Protein AF-I1MB67-F1 (afdb_monomer_lite)

Sequence (124 aa):
MPKSSRFLVVAIAVAALCVILPVAAAADLEDPGVLRLPSDSLCGKTTPSSCPAKCFRADPVCGADGVTYWCGCAEAACAGVEVAKLGFCEVGNGGSAPIPGQALLLVHIVWLIVLGFSVLFGLF

Organism: Glycine max (NCBI:txid3847)

pLDDT: mean 75.33, std 16.85, range [41.59, 93.69]

Secondary structure (DSSP, 8-state):
--HHHHHHHHHHHHHHHHHHHHHHHTTS----------SS-SS-S---SSSSP--SS-B-EEETTSPEETBTHHHHHHHTPPEEEES---TTTSSS---HHHHHHHHHHHHHHHHHHHHHHT--

Structure (mmCIF, N/CA/C/O backbone):
data_AF-I1MB67-F1
#
_entry.id   AF-I1MB67-F1
#
loop_
_atom_site.group_PDB
_atom_site.id
_atom_site.type_symbol
_atom_site.label_atom_id
_atom_site.label_alt_id
_atom_site.label_comp_id
_atom_site.label_asym_id
_atom_site.label_entity_id
_atom_site.label_seq_id
_atom_site.pdbx_PDB_ins_code
_atom_site.Cartn_x
_atom_site.Cartn_y
_atom_site.Cartn_z
_atom_site.occupancy
_atom_site.B_iso_or_equiv
_atom_site.auth_seq_id
_atom_site.auth_comp_id
_atom_site.auth_asym_id
_atom_site.auth_atom_id
_atom_site.pdbx_PDB_model_num
ATOM 1 N N . MET A 1 1 ? 42.900 17.162 -27.557 1.00 47.75 1 MET A N 1
ATOM 2 C CA . MET A 1 1 ? 41.722 17.438 -26.699 1.00 47.75 1 MET A CA 1
ATOM 3 C C . MET A 1 1 ? 40.942 16.136 -26.548 1.00 47.75 1 MET A C 1
ATOM 5 O O . MET A 1 1 ? 40.522 15.608 -27.575 1.00 47.75 1 MET A O 1
ATOM 9 N N . PRO A 1 2 ? 40.848 15.530 -25.351 1.00 55.59 2 PRO A N 1
ATOM 10 C CA . PRO A 1 2 ? 40.441 14.133 -25.221 1.00 55.59 2 PRO A CA 1
ATOM 11 C C . PRO A 1 2 ? 38.946 13.977 -25.515 1.00 55.59 2 PRO A C 1
ATOM 13 O O . PRO A 1 2 ? 38.087 14.361 -24.728 1.00 55.59 2 PRO A O 1
ATOM 16 N N . LYS A 1 3 ? 38.641 13.399 -26.679 1.00 68.88 3 LYS A N 1
ATOM 17 C CA . LYS A 1 3 ? 37.286 13.126 -27.177 1.00 68.88 3 LYS A CA 1
ATOM 18 C C . LYS A 1 3 ? 36.449 12.300 -26.183 1.00 68.88 3 LYS A C 1
ATOM 20 O O . LYS A 1 3 ? 35.252 12.538 -26.077 1.00 68.88 3 LYS A O 1
ATOM 25 N N . SER A 1 4 ? 37.095 11.432 -25.396 1.00 72.25 4 SER A N 1
ATOM 26 C CA . SER A 1 4 ? 36.480 10.647 -24.311 1.00 72.25 4 SER A CA 1
ATOM 27 C C . SER A 1 4 ? 35.848 11.520 -23.210 1.00 72.25 4 SER A C 1
ATOM 29 O O . SER A 1 4 ? 34.715 11.276 -22.805 1.00 72.25 4 SER A O 1
ATOM 31 N N . SER A 1 5 ? 36.503 12.620 -22.813 1.00 74.06 5 SER A N 1
ATOM 32 C CA . SER A 1 5 ? 35.983 13.528 -21.777 1.00 74.06 5 SER A CA 1
ATOM 33 C C . SER A 1 5 ? 34.675 14.205 -22.203 1.00 74.06 5 SER A C 1
ATOM 35 O O . SER A 1 5 ? 33.763 14.350 -21.395 1.00 74.06 5 SER A O 1
ATOM 37 N N . ARG A 1 6 ? 34.535 14.547 -23.493 1.00 78.19 6 ARG A N 1
ATOM 38 C CA . ARG A 1 6 ? 33.284 15.103 -24.031 1.00 78.19 6 ARG A CA 1
ATOM 39 C C . ARG A 1 6 ? 32.137 14.097 -23.983 1.00 78.19 6 ARG A C 1
ATOM 41 O O . ARG A 1 6 ? 31.041 14.468 -23.583 1.00 78.19 6 ARG A O 1
ATOM 48 N N . PHE A 1 7 ? 32.384 12.841 -24.358 1.00 79.44 7 PHE A N 1
ATOM 49 C CA . PHE A 1 7 ? 31.361 1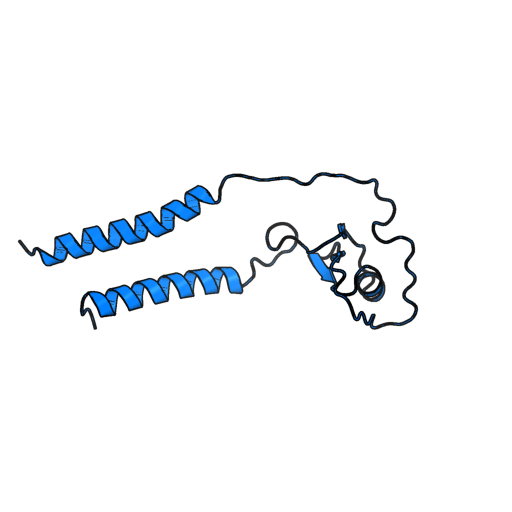1.794 -24.288 1.00 79.44 7 PHE A CA 1
ATOM 50 C C . PHE A 1 7 ? 30.918 11.519 -22.850 1.00 79.44 7 PHE A C 1
ATOM 52 O O . PHE A 1 7 ? 29.724 11.380 -22.613 1.00 79.44 7 PHE A O 1
ATOM 59 N N . LEU A 1 8 ? 31.853 11.525 -21.897 1.00 76.38 8 LEU A N 1
ATOM 60 C CA . LEU A 1 8 ? 31.564 11.341 -20.475 1.00 76.38 8 LEU A CA 1
ATOM 61 C C . LEU A 1 8 ? 30.679 12.462 -19.911 1.00 76.38 8 LEU A C 1
ATOM 63 O O . LEU A 1 8 ? 29.685 12.180 -19.250 1.00 76.38 8 LEU A O 1
ATOM 67 N N . VAL A 1 9 ? 30.979 13.727 -20.229 1.00 81.00 9 VAL A N 1
ATOM 68 C CA . VAL A 1 9 ? 30.144 14.866 -19.802 1.00 81.00 9 VAL A CA 1
ATOM 69 C C . VAL A 1 9 ? 28.744 14.782 -20.407 1.00 81.00 9 VAL A C 1
ATOM 71 O O . VAL A 1 9 ? 27.766 15.005 -19.700 1.00 81.00 9 VAL A O 1
ATOM 74 N N . VAL A 1 10 ? 28.628 14.422 -21.689 1.00 83.56 10 VAL A N 1
ATOM 75 C CA . VAL A 1 10 ? 27.322 14.268 -22.351 1.00 83.56 10 VAL A CA 1
ATOM 76 C C . VAL A 1 10 ? 26.534 13.103 -21.750 1.00 83.56 10 VAL A C 1
ATOM 78 O O . VAL A 1 10 ? 25.352 13.262 -21.476 1.00 83.56 10 VAL A O 1
ATOM 81 N N . ALA A 1 11 ? 27.170 11.960 -21.489 1.00 78.94 11 ALA A N 1
ATOM 82 C CA . ALA A 1 11 ? 26.521 10.794 -20.893 1.00 78.94 11 ALA A CA 1
ATOM 83 C C . ALA A 1 11 ? 26.004 11.081 -19.474 1.00 78.94 11 ALA A C 1
ATOM 85 O O . ALA A 1 11 ? 24.856 10.767 -19.167 1.00 78.94 11 ALA A O 1
ATOM 86 N N . ILE A 1 12 ? 26.814 11.743 -18.640 1.00 79.88 12 ILE A N 1
ATOM 87 C CA . ILE A 1 12 ? 26.414 12.171 -17.292 1.00 79.88 12 ILE A CA 1
ATOM 88 C C . ILE A 1 12 ? 25.296 13.215 -17.367 1.00 79.88 12 ILE A C 1
ATOM 90 O O . ILE A 1 12 ? 24.334 13.121 -16.612 1.00 79.88 12 ILE A O 1
ATOM 94 N N . ALA A 1 13 ? 25.380 14.183 -18.286 1.00 81.75 13 ALA A N 1
ATOM 95 C CA . ALA A 1 13 ? 24.348 15.204 -18.459 1.00 81.75 13 ALA A CA 1
ATOM 96 C C . ALA A 1 13 ? 23.011 14.604 -18.919 1.00 81.75 13 ALA A C 1
ATOM 98 O O . ALA A 1 13 ? 21.968 14.982 -18.394 1.00 81.75 13 ALA A O 1
ATOM 99 N N . VAL A 1 14 ? 23.032 13.647 -19.852 1.00 83.19 14 VAL A N 1
ATOM 100 C CA . VAL A 1 14 ? 21.830 12.931 -20.306 1.00 83.19 14 VAL A CA 1
ATOM 101 C C . VAL A 1 14 ? 21.258 12.072 -19.182 1.00 83.19 14 VAL A C 1
ATOM 103 O O . VAL A 1 14 ? 20.056 12.119 -18.956 1.00 83.19 14 VAL A O 1
ATOM 106 N N . ALA A 1 15 ? 22.092 11.347 -18.431 1.00 78.12 15 ALA A N 1
ATOM 107 C CA . ALA A 1 15 ? 21.640 10.564 -17.281 1.00 78.12 15 ALA A CA 1
ATOM 108 C C . ALA A 1 15 ? 21.017 11.453 -16.193 1.00 78.12 15 ALA A C 1
ATOM 110 O O . ALA A 1 15 ? 19.925 11.162 -15.716 1.00 78.12 15 ALA A O 1
ATOM 111 N N . ALA A 1 16 ? 21.661 12.572 -15.849 1.00 78.19 16 ALA A N 1
ATOM 112 C CA . ALA A 1 16 ? 21.127 13.548 -14.903 1.00 78.19 16 ALA A CA 1
ATOM 113 C C . ALA A 1 16 ? 19.804 14.147 -15.401 1.00 78.19 16 ALA A C 1
ATOM 115 O O . ALA A 1 16 ? 18.843 14.222 -14.642 1.00 78.19 16 ALA A O 1
ATOM 116 N N . LEU A 1 17 ? 19.716 14.500 -16.686 1.00 77.56 17 LEU A N 1
ATOM 117 C CA . LEU A 1 17 ? 18.484 14.994 -17.297 1.00 77.56 17 LEU A CA 1
ATOM 118 C C . LEU A 1 17 ? 17.371 13.935 -17.259 1.00 77.56 17 LEU A C 1
ATOM 120 O O . LEU A 1 17 ? 16.245 14.262 -16.903 1.00 77.56 17 LEU A O 1
ATOM 124 N N . CYS A 1 18 ? 17.682 12.669 -17.546 1.00 74.94 18 CYS A N 1
ATOM 125 C CA . CYS A 1 18 ? 16.745 11.546 -17.456 1.00 74.94 18 CYS A CA 1
ATOM 126 C C . CYS A 1 18 ? 16.271 11.255 -16.029 1.00 74.94 18 CYS A C 1
ATOM 128 O O . CYS A 1 18 ? 15.200 10.682 -15.880 1.00 74.94 18 CYS A O 1
ATOM 130 N N . VAL A 1 19 ? 17.037 11.621 -14.997 1.00 73.44 19 VAL A N 1
ATOM 131 C CA . VAL A 1 19 ? 16.640 11.472 -13.585 1.00 73.44 19 VAL A CA 1
ATOM 132 C C . VAL A 1 19 ? 15.855 12.692 -13.090 1.00 73.44 19 VAL A C 1
ATOM 134 O O . VAL A 1 19 ? 14.916 12.542 -12.314 1.00 73.44 19 VAL A O 1
ATOM 137 N N . ILE A 1 20 ? 16.181 13.897 -13.566 1.00 69.44 20 ILE A N 1
ATOM 138 C CA . ILE A 1 20 ? 15.475 15.133 -13.189 1.00 69.44 20 ILE A CA 1
ATOM 139 C C . ILE A 1 20 ? 14.123 15.255 -13.914 1.00 69.44 20 ILE A C 1
ATOM 141 O O . ILE A 1 20 ? 13.149 15.699 -13.311 1.00 69.44 20 ILE A O 1
ATOM 145 N N . LEU A 1 21 ? 14.027 14.825 -15.178 1.00 64.50 21 LEU A N 1
ATOM 146 C CA . LEU A 1 21 ? 12.780 14.830 -15.960 1.00 64.50 21 LEU A CA 1
ATOM 147 C C . LEU A 1 21 ? 11.599 14.122 -15.261 1.00 64.50 21 LEU A C 1
ATOM 149 O O . LEU A 1 21 ? 10.532 14.728 -15.179 1.00 64.50 21 LEU A O 1
ATOM 153 N N . PRO A 1 22 ? 11.736 12.895 -14.720 1.00 56.97 22 PRO A N 1
ATOM 154 C CA . PRO A 1 22 ? 10.647 12.235 -14.007 1.00 56.97 22 PRO A CA 1
ATOM 155 C C . PRO A 1 22 ? 10.356 12.861 -12.637 1.00 56.97 22 PRO A C 1
ATOM 157 O O . PRO A 1 22 ? 9.214 12.802 -12.197 1.00 56.97 22 PRO A O 1
ATOM 160 N N . VAL A 1 23 ? 11.331 13.510 -11.982 1.00 54.78 23 VAL A N 1
ATOM 161 C CA . VAL A 1 23 ? 11.076 14.282 -10.748 1.00 54.78 23 VAL A CA 1
ATOM 162 C C . VAL A 1 23 ? 10.219 15.516 -11.039 1.00 54.78 23 VAL A C 1
ATOM 164 O O . VAL A 1 23 ? 9.324 15.824 -10.260 1.00 54.78 23 VAL A O 1
ATOM 167 N N . ALA A 1 24 ? 10.428 16.185 -12.176 1.00 52.38 24 ALA A N 1
ATOM 168 C CA . ALA A 1 24 ? 9.564 17.284 -12.609 1.00 52.38 24 ALA A CA 1
ATOM 169 C C . ALA A 1 24 ? 8.175 16.803 -13.075 1.00 52.38 24 ALA A C 1
ATOM 171 O O . ALA A 1 24 ? 7.199 17.526 -12.914 1.00 52.38 24 ALA A O 1
ATOM 172 N N . ALA A 1 25 ? 8.069 15.583 -13.614 1.00 51.75 25 ALA A N 1
ATOM 173 C CA . ALA A 1 25 ? 6.796 14.999 -14.046 1.00 51.75 25 ALA A CA 1
ATOM 174 C C . ALA A 1 25 ? 5.947 14.413 -12.899 1.00 51.75 25 ALA A C 1
ATOM 176 O O . ALA A 1 25 ? 4.778 14.109 -13.110 1.00 51.75 25 ALA A O 1
ATOM 177 N N . ALA A 1 26 ? 6.508 14.256 -11.695 1.00 49.38 26 ALA A N 1
ATOM 178 C CA . ALA A 1 26 ? 5.782 13.773 -10.518 1.00 49.38 26 ALA A CA 1
ATOM 179 C C . ALA A 1 26 ? 5.062 14.892 -9.733 1.00 49.38 26 ALA A C 1
ATOM 181 O O . ALA A 1 26 ? 4.559 14.636 -8.642 1.00 49.38 26 ALA A O 1
ATOM 182 N N . ALA A 1 27 ? 5.033 16.123 -10.258 1.00 47.81 27 ALA A N 1
ATOM 183 C CA . ALA A 1 27 ? 4.413 17.268 -9.594 1.00 47.81 27 ALA A CA 1
ATOM 184 C C . ALA A 1 27 ? 2.940 17.507 -9.964 1.00 47.81 27 ALA A C 1
ATOM 186 O O . ALA A 1 27 ? 2.315 18.356 -9.335 1.00 47.81 27 ALA A O 1
ATOM 187 N N . ASP A 1 28 ? 2.366 16.778 -10.924 1.00 41.59 28 ASP A N 1
ATOM 188 C CA . ASP A 1 28 ? 1.000 17.047 -11.369 1.00 41.59 28 ASP A CA 1
ATOM 189 C C . ASP A 1 28 ? 0.050 15.864 -11.154 1.00 41.59 28 ASP A C 1
ATOM 191 O O . ASP A 1 28 ? 0.296 14.736 -11.582 1.00 41.59 28 ASP A O 1
ATOM 195 N N . LEU A 1 29 ? -1.074 16.222 -10.529 1.00 44.19 29 LEU A N 1
ATOM 196 C CA . LEU A 1 29 ? -2.247 15.447 -10.125 1.00 44.19 29 LEU A CA 1
ATOM 197 C C . LEU A 1 29 ? -2.197 14.779 -8.747 1.00 44.19 29 LEU A C 1
ATOM 199 O O . LEU A 1 29 ? -2.330 13.569 -8.573 1.00 44.19 29 LEU A O 1
ATOM 203 N N . GLU A 1 30 ? -2.201 15.664 -7.748 1.00 42.50 30 GLU A N 1
ATOM 204 C CA . GLU A 1 30 ? -3.328 15.714 -6.814 1.00 42.50 30 GLU A CA 1
ATOM 205 C C . GLU A 1 30 ? -4.654 15.395 -7.541 1.00 42.50 30 GLU A C 1
ATOM 207 O O . GLU A 1 30 ? -5.225 16.247 -8.219 1.00 42.50 30 GLU A O 1
ATOM 212 N N . ASP A 1 31 ? -5.167 14.174 -7.399 1.00 45.34 31 ASP A N 1
ATOM 213 C CA . ASP A 1 31 ? -6.615 14.007 -7.303 1.00 45.34 31 ASP A CA 1
ATOM 214 C C . ASP A 1 31 ? -6.933 13.835 -5.816 1.00 45.34 31 ASP A C 1
ATOM 216 O O . ASP A 1 31 ? -6.770 12.745 -5.251 1.00 45.34 31 ASP A O 1
ATOM 220 N N . PRO A 1 32 ? -7.303 14.923 -5.120 1.00 45.94 32 PRO A N 1
ATOM 221 C CA . PRO A 1 32 ? -7.862 14.822 -3.796 1.00 45.94 32 PRO A CA 1
ATOM 222 C C . PRO A 1 32 ? -9.233 14.181 -3.985 1.00 45.94 32 PRO A C 1
ATOM 224 O O . PRO A 1 32 ? -10.226 14.868 -4.217 1.00 45.94 32 PRO A O 1
ATOM 227 N N . GLY A 1 33 ? -9.281 12.851 -3.883 1.00 45.31 33 GLY A N 1
ATOM 228 C CA . GLY A 1 33 ? -10.502 12.057 -3.784 1.00 45.31 33 GLY A CA 1
ATOM 229 C C . GLY A 1 33 ? -11.260 12.383 -2.495 1.00 45.31 33 GLY A C 1
ATOM 230 O O . GLY A 1 33 ? -11.448 11.536 -1.627 1.00 45.31 33 GLY A O 1
ATOM 231 N N . VAL A 1 34 ? -11.687 13.638 -2.359 1.00 45.22 34 VAL A N 1
ATOM 232 C CA . VAL A 1 34 ? -12.616 14.176 -1.372 1.00 45.22 34 VAL A CA 1
ATOM 233 C C . VAL A 1 34 ? -14.014 13.861 -1.892 1.00 45.22 34 VAL A C 1
ATOM 235 O O . VAL A 1 34 ? -14.818 14.735 -2.193 1.00 45.22 34 VAL A O 1
ATOM 238 N N . LEU A 1 35 ? -14.331 12.575 -1.976 1.00 47.66 35 LEU A N 1
ATOM 239 C CA . LEU A 1 35 ? -15.706 12.140 -1.787 1.00 47.66 35 LEU A CA 1
ATOM 240 C C . LEU A 1 35 ? -15.856 11.919 -0.286 1.00 47.66 35 LEU A C 1
ATOM 242 O O . LEU A 1 35 ? -15.702 10.813 0.225 1.00 47.66 35 LEU A O 1
ATOM 246 N N . ARG A 1 36 ? -16.102 13.019 0.438 1.00 44.62 36 ARG A N 1
ATOM 247 C CA . ARG A 1 36 ? -16.596 12.950 1.814 1.00 44.62 36 ARG A CA 1
ATOM 248 C C . ARG A 1 36 ? -17.974 12.303 1.776 1.00 44.62 36 ARG A C 1
ATOM 250 O O . ARG A 1 36 ? -18.971 12.993 1.582 1.00 44.62 36 ARG A O 1
ATOM 257 N N . LEU A 1 37 ? -18.030 10.990 1.960 1.00 48.47 37 LEU A N 1
ATOM 258 C CA . LEU A 1 37 ? -19.243 10.386 2.485 1.00 48.47 37 LEU A CA 1
ATOM 259 C C . LEU A 1 37 ? -19.305 10.708 3.987 1.00 48.47 37 LEU A C 1
ATOM 261 O O . LEU A 1 37 ? -18.270 10.646 4.658 1.00 48.47 37 LEU A O 1
ATOM 265 N N . PRO A 1 38 ? -20.475 11.139 4.492 1.00 47.66 38 PRO A N 1
ATOM 266 C CA . PRO A 1 38 ? -20.687 11.463 5.895 1.00 47.66 38 PRO A CA 1
ATOM 267 C C . PRO A 1 38 ? -20.159 10.366 6.817 1.00 47.66 38 PRO A C 1
ATOM 269 O O . PRO A 1 38 ? -20.288 9.186 6.509 1.00 47.66 38 PRO A O 1
ATOM 272 N N . SER A 1 39 ? -19.586 10.795 7.940 1.00 50.31 39 SER A N 1
ATOM 273 C CA . SER A 1 39 ? -18.930 10.022 9.000 1.00 50.31 39 SER A CA 1
ATOM 274 C C . SER A 1 39 ? -19.796 8.977 9.721 1.00 50.31 39 SER A C 1
ATOM 276 O O . SER A 1 39 ? -19.518 8.653 10.876 1.00 50.31 39 SER A O 1
ATOM 278 N N . ASP A 1 40 ? -20.825 8.429 9.079 1.00 54.53 40 ASP A N 1
ATOM 279 C CA . ASP A 1 40 ? -21.381 7.160 9.518 1.00 54.53 40 ASP A CA 1
ATOM 280 C C . ASP A 1 40 ? -20.303 6.117 9.274 1.00 54.53 40 ASP A C 1
ATOM 282 O O . ASP A 1 40 ? -19.917 5.873 8.133 1.00 54.53 40 ASP A O 1
ATOM 286 N N . SER A 1 41 ? -19.762 5.607 10.383 1.00 65.50 41 SER A N 1
ATOM 287 C CA . SER A 1 41 ? -18.773 4.536 10.483 1.00 65.50 41 SER A CA 1
ATOM 288 C C . SER A 1 41 ? -18.590 3.807 9.144 1.00 65.50 41 SER A C 1
ATOM 290 O O . SER A 1 41 ? -19.440 2.995 8.775 1.00 65.50 41 SER A O 1
ATOM 292 N N . LEU A 1 42 ? -17.518 4.134 8.399 1.00 72.31 42 LEU A N 1
ATOM 293 C CA . LEU A 1 42 ? -17.222 3.556 7.070 1.00 72.31 42 LEU A CA 1
ATOM 294 C C . LEU A 1 42 ? -17.340 2.028 7.090 1.00 72.31 42 LEU A C 1
ATOM 296 O O . LEU A 1 42 ? -17.787 1.384 6.145 1.00 72.31 42 LEU A O 1
ATOM 300 N N . CYS A 1 43 ? -16.978 1.481 8.241 1.00 79.81 43 CYS A N 1
ATOM 301 C CA . CYS A 1 43 ? -17.368 0.180 8.714 1.00 79.81 43 CYS A CA 1
ATOM 302 C C . CYS A 1 43 ? -18.708 0.272 9.438 1.00 79.81 43 CYS A C 1
ATOM 304 O O . CYS A 1 43 ? -18.739 0.697 10.593 1.00 79.81 43 CYS A O 1
ATOM 306 N N . GLY A 1 44 ? -19.808 -0.169 8.815 1.00 75.12 44 GLY A N 1
ATOM 307 C CA . GLY A 1 44 ? -21.051 -0.408 9.562 1.00 75.12 44 GLY A CA 1
ATOM 308 C C . GLY A 1 44 ? -20.740 -1.242 10.809 1.00 75.12 44 GLY A C 1
ATOM 309 O O . GLY A 1 44 ? -19.766 -1.988 10.765 1.00 75.12 44 GLY A O 1
ATOM 310 N N . LYS A 1 45 ? -21.495 -1.086 11.910 1.00 66.56 45 LYS A N 1
ATOM 311 C CA . LYS A 1 45 ? -21.208 -1.637 13.257 1.00 66.56 45 LYS A CA 1
ATOM 312 C C . LYS A 1 45 ? -20.775 -3.112 13.231 1.00 66.56 45 LYS A C 1
ATOM 314 O O . LYS A 1 45 ? -21.560 -4.022 13.473 1.00 66.56 45 LYS A O 1
ATOM 319 N N . THR A 1 46 ? -19.504 -3.334 12.928 1.00 62.69 46 THR A N 1
ATOM 320 C CA . THR A 1 46 ? -18.910 -4.646 12.733 1.00 62.69 46 THR A CA 1
ATOM 321 C C . THR A 1 46 ?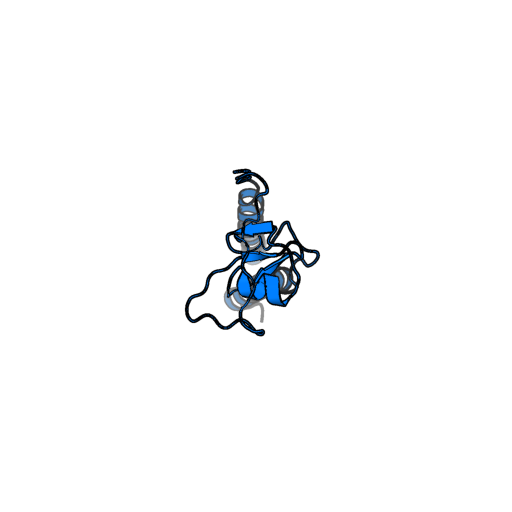 -18.356 -4.989 14.090 1.00 62.69 46 THR A C 1
ATOM 323 O O . THR A 1 46 ? -17.248 -4.601 14.438 1.00 62.69 46 THR A O 1
ATOM 326 N N . THR A 1 47 ? -19.168 -5.637 14.916 1.00 65.62 47 THR A N 1
ATOM 327 C CA . THR A 1 47 ? -18.646 -6.316 16.096 1.00 65.62 47 THR A CA 1
ATOM 328 C C . THR A 1 47 ? -17.861 -7.523 15.584 1.00 65.62 47 THR A C 1
ATOM 330 O O . THR A 1 47 ? -18.491 -8.429 15.026 1.00 65.62 47 THR A O 1
ATOM 333 N N . PRO A 1 48 ? -16.520 -7.556 15.692 1.00 64.88 48 PRO A N 1
ATOM 334 C CA . PRO A 1 48 ? -15.777 -8.744 15.300 1.00 64.88 48 PRO A CA 1
ATOM 335 C C . PRO A 1 48 ? -16.272 -9.926 16.145 1.00 64.88 48 PRO A C 1
ATOM 337 O O . PRO A 1 48 ? -16.420 -9.806 17.359 1.00 64.88 48 PRO A O 1
ATOM 340 N N . SER A 1 49 ? -16.553 -11.069 15.513 1.00 69.69 49 SER A N 1
ATOM 341 C CA . SER A 1 49 ? -17.003 -12.271 16.233 1.00 69.69 49 SER A CA 1
ATOM 342 C C . SER A 1 49 ? -15.899 -12.869 17.110 1.00 69.69 49 SER A C 1
ATOM 344 O O . SER A 1 49 ? -16.182 -13.549 18.091 1.00 69.69 49 SER A O 1
ATOM 346 N N . SER A 1 50 ? -14.637 -12.645 16.731 1.00 81.44 50 SER A N 1
ATOM 347 C CA . SER A 1 50 ? -13.443 -13.175 17.390 1.00 81.44 50 SER A CA 1
ATOM 348 C C . SER A 1 50 ? -12.183 -12.524 16.817 1.00 81.44 50 SER A C 1
ATOM 350 O O . SER A 1 50 ? -12.088 -12.367 15.598 1.00 81.44 50 SER A O 1
ATOM 352 N N . CYS A 1 51 ? -11.201 -12.225 17.669 1.00 91.12 51 CYS A N 1
ATOM 353 C CA . CYS A 1 51 ? -9.873 -11.768 17.254 1.00 91.12 51 CYS A CA 1
ATOM 354 C C . CYS A 1 51 ? -8.840 -12.904 17.386 1.00 91.12 51 CYS A C 1
ATOM 356 O O . CYS A 1 51 ? -8.926 -13.681 18.340 1.00 91.12 51 CYS A O 1
ATOM 358 N N . PRO A 1 52 ? -7.856 -13.012 16.471 1.00 88.38 52 PRO A N 1
ATOM 359 C CA . PRO A 1 52 ? -7.618 -12.148 15.309 1.00 88.38 52 PRO A CA 1
ATOM 360 C C . PRO A 1 52 ? -8.612 -12.400 14.165 1.00 88.38 52 PRO A C 1
ATOM 362 O O . PRO A 1 52 ? -9.009 -13.542 13.916 1.00 88.38 52 PRO A O 1
ATOM 365 N N . ALA A 1 53 ? -8.989 -11.335 13.454 1.00 87.75 53 ALA A N 1
ATOM 366 C CA . ALA A 1 53 ? -9.821 -11.440 12.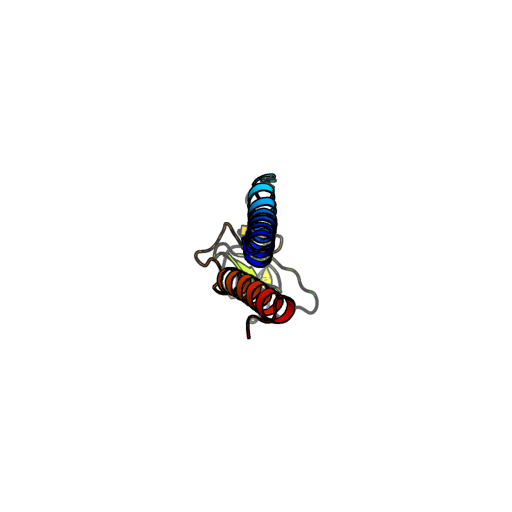262 1.00 87.75 53 ALA A CA 1
ATOM 367 C C . ALA A 1 53 ? -9.069 -12.215 11.168 1.00 87.75 53 ALA A C 1
ATOM 369 O O . ALA A 1 53 ? -7.914 -11.925 10.866 1.00 87.75 53 ALA A O 1
ATOM 370 N N . LYS A 1 54 ? -9.722 -13.221 10.583 1.00 89.25 54 LYS A N 1
ATOM 371 C CA . LYS A 1 54 ? -9.192 -13.995 9.456 1.00 89.25 54 LYS A CA 1
ATOM 372 C C . LYS A 1 54 ? -10.127 -13.838 8.271 1.00 89.25 54 LYS A C 1
ATOM 374 O O . LYS A 1 54 ? -11.308 -14.159 8.371 1.00 89.25 54 LYS A O 1
ATOM 379 N N . CYS A 1 55 ? -9.587 -13.388 7.151 1.00 89.38 55 CYS A N 1
ATOM 380 C CA . CYS A 1 55 ? -10.297 -13.231 5.892 1.00 89.38 55 CYS A CA 1
ATOM 381 C C . CYS A 1 55 ? -9.651 -14.115 4.820 1.00 89.38 55 CYS A C 1
ATOM 383 O O . CYS A 1 55 ? -8.434 -14.275 4.774 1.00 89.38 55 CYS A O 1
ATOM 385 N N . PHE A 1 56 ? -10.472 -14.696 3.943 1.00 92.50 56 PHE A N 1
ATOM 386 C CA . PHE A 1 56 ? -9.991 -15.403 2.747 1.00 92.50 56 PHE A CA 1
ATOM 387 C C . PHE A 1 56 ? -9.821 -14.471 1.545 1.00 92.50 56 PHE A C 1
ATOM 389 O O . PHE A 1 56 ? -9.094 -14.784 0.606 1.00 92.50 56 PHE A O 1
ATOM 396 N N . ARG A 1 57 ? -10.516 -13.331 1.563 1.00 92.69 57 ARG A N 1
ATOM 397 C CA . ARG A 1 57 ? -10.444 -12.288 0.546 1.00 92.69 57 ARG A CA 1
ATOM 398 C C . ARG A 1 57 ? -9.890 -11.031 1.199 1.00 92.69 57 ARG A C 1
ATOM 400 O O . ARG A 1 57 ? -10.399 -10.634 2.241 1.00 92.69 57 ARG A O 1
ATOM 407 N N . ALA A 1 58 ? -8.885 -10.433 0.564 1.00 91.50 58 ALA A N 1
ATOM 408 C CA . ALA A 1 58 ? -8.383 -9.129 0.963 1.00 91.50 58 ALA A CA 1
ATOM 409 C C . ALA A 1 58 ? -9.496 -8.085 0.808 1.00 91.50 58 ALA A C 1
ATOM 411 O O . ALA A 1 58 ? -10.055 -7.926 -0.278 1.00 91.50 58 ALA A O 1
ATOM 412 N N . ASP A 1 59 ? -9.793 -7.404 1.903 1.00 93.25 59 ASP A N 1
ATOM 413 C CA . ASP A 1 59 ? -10.705 -6.272 1.993 1.00 93.25 59 ASP A CA 1
ATOM 414 C C . ASP A 1 59 ? -9.940 -5.134 2.684 1.00 93.25 59 ASP A C 1
ATOM 416 O O . ASP A 1 59 ? -10.022 -4.976 3.894 1.00 93.25 59 ASP A O 1
ATOM 420 N N . PRO A 1 60 ? -9.050 -4.428 1.972 1.00 93.19 60 PRO A N 1
ATOM 421 C CA . PRO A 1 60 ? -8.148 -3.460 2.580 1.00 93.19 60 PRO A CA 1
ATOM 422 C C . PRO A 1 60 ? -8.911 -2.227 3.080 1.00 93.19 60 PRO A C 1
ATOM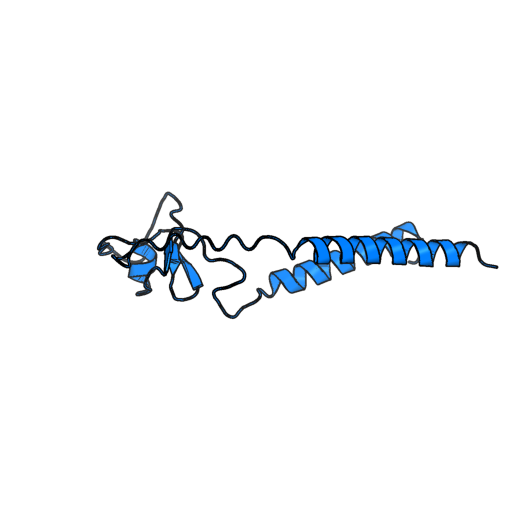 424 O O . PRO A 1 60 ? -9.670 -1.614 2.330 1.00 93.19 60 PRO A O 1
ATOM 427 N N . VAL A 1 61 ? -8.662 -1.820 4.322 1.00 93.69 61 VAL A N 1
ATOM 428 C CA . VAL A 1 61 ? -9.136 -0.550 4.891 1.00 93.69 61 VAL A CA 1
ATOM 429 C C . VAL A 1 61 ? -7.983 0.203 5.539 1.00 93.69 61 VAL A C 1
ATOM 431 O O . VAL A 1 61 ? -7.071 -0.403 6.104 1.00 93.69 61 VAL A O 1
ATOM 434 N N . CYS A 1 62 ? -8.028 1.528 5.476 1.00 92.50 62 CYS A N 1
ATOM 435 C CA . CYS A 1 62 ? -7.036 2.385 6.093 1.00 92.50 62 CYS A CA 1
ATOM 436 C C . CYS A 1 62 ? -7.519 2.816 7.474 1.00 92.50 62 CYS A C 1
ATOM 438 O O . CYS A 1 62 ? -8.546 3.494 7.598 1.00 92.50 62 CYS A O 1
ATOM 440 N N . GLY A 1 63 ? -6.780 2.423 8.508 1.00 92.31 63 GLY A N 1
ATOM 441 C CA . GLY A 1 63 ? -6.996 2.902 9.865 1.00 92.31 63 GLY A CA 1
ATOM 442 C C . GLY A 1 63 ? -6.632 4.377 10.021 1.00 92.31 63 GLY A C 1
ATOM 443 O O . GLY A 1 63 ? -5.839 4.933 9.262 1.00 92.31 63 GLY A O 1
ATOM 444 N N . ALA A 1 64 ? -7.193 5.020 11.040 1.00 89.50 64 ALA A N 1
ATOM 445 C CA . ALA A 1 64 ? -6.817 6.366 11.468 1.00 89.50 64 ALA A CA 1
ATOM 446 C C . ALA A 1 64 ? -5.360 6.448 11.964 1.00 89.50 64 ALA A C 1
ATOM 448 O O . ALA A 1 64 ? -4.807 7.538 12.070 1.00 89.50 64 ALA A O 1
ATOM 449 N N . ASP A 1 65 ? -4.732 5.305 12.243 1.00 90.62 65 ASP A N 1
ATOM 450 C CA . ASP A 1 65 ? -3.309 5.164 12.557 1.00 90.62 65 ASP A CA 1
ATOM 451 C C . ASP A 1 65 ? -2.401 5.126 11.310 1.00 90.62 65 ASP A C 1
ATOM 453 O O . ASP A 1 65 ? -1.178 5.056 11.439 1.00 90.62 65 ASP A O 1
ATOM 457 N N . GLY A 1 66 ? -2.976 5.171 10.102 1.00 89.12 66 GLY A N 1
ATOM 458 C CA . GLY A 1 66 ? -2.239 5.081 8.841 1.00 89.12 66 GLY A CA 1
ATOM 459 C C . GLY A 1 66 ? -1.784 3.661 8.488 1.00 89.12 66 GLY A C 1
ATOM 460 O O . GLY A 1 66 ? -1.004 3.487 7.547 1.00 89.12 66 GLY A O 1
ATOM 461 N N . VAL A 1 67 ? -2.261 2.639 9.206 1.00 90.44 67 VAL A N 1
ATOM 462 C CA . VAL A 1 67 ? -1.992 1.229 8.908 1.00 90.44 67 VAL A CA 1
ATOM 463 C C . VAL A 1 67 ? -3.103 0.670 8.026 1.00 90.44 67 VAL A C 1
ATOM 465 O O . VAL A 1 67 ? -4.293 0.896 8.248 1.00 90.44 67 VAL A O 1
ATOM 468 N N . THR A 1 68 ? -2.716 -0.084 6.994 1.00 92.12 68 THR A N 1
ATOM 469 C CA . THR A 1 68 ? -3.690 -0.827 6.190 1.00 92.12 68 THR A CA 1
ATOM 470 C C . THR A 1 68 ? -4.008 -2.165 6.845 1.00 92.12 68 THR A C 1
ATOM 472 O O . THR A 1 68 ? -3.133 -3.022 6.970 1.00 92.12 68 THR A O 1
ATOM 475 N N . TYR A 1 69 ? -5.277 -2.355 7.185 1.00 92.44 69 TYR A N 1
ATOM 476 C CA . TYR A 1 69 ? -5.845 -3.618 7.640 1.00 92.44 69 TYR A CA 1
ATOM 477 C C . TYR A 1 69 ? -6.377 -4.396 6.440 1.00 92.44 69 TYR A C 1
ATOM 479 O O . TYR A 1 69 ? -7.174 -3.873 5.666 1.00 92.44 69 TYR A O 1
ATOM 487 N N . TRP A 1 70 ? -5.935 -5.636 6.260 1.00 93.56 70 TRP A N 1
ATOM 488 C CA . TRP A 1 70 ? -6.192 -6.437 5.057 1.00 93.56 70 TRP A CA 1
ATOM 489 C C . TRP A 1 70 ? -7.465 -7.272 5.139 1.00 93.56 70 TRP A C 1
ATOM 491 O O . TRP A 1 70 ? -8.001 -7.677 4.107 1.00 93.56 70 TRP A O 1
ATOM 501 N N . CYS A 1 71 ? -7.948 -7.529 6.351 1.00 93.12 71 CYS A N 1
ATOM 502 C CA . CYS A 1 71 ? -9.212 -8.205 6.617 1.00 93.12 71 CYS A CA 1
ATOM 503 C C . CYS A 1 71 ? -10.353 -7.234 6.935 1.00 93.12 71 CYS A C 1
ATOM 505 O O . CYS A 1 71 ? -11.347 -7.611 7.563 1.00 93.12 71 CYS A O 1
ATOM 507 N N . GLY A 1 72 ? -10.208 -5.993 6.482 1.00 91.50 72 GLY A N 1
ATOM 508 C CA . GLY A 1 72 ? -11.239 -4.977 6.515 1.00 91.50 72 GLY A CA 1
ATOM 509 C C . GLY A 1 72 ? -11.556 -4.492 7.912 1.00 91.50 72 GLY A C 1
ATOM 510 O O . GLY A 1 72 ? -10.749 -4.532 8.844 1.00 91.50 72 GLY A O 1
ATOM 511 N N . CYS A 1 73 ? -12.794 -4.046 8.051 1.00 92.44 73 CYS A N 1
ATOM 512 C CA . CYS A 1 73 ? -13.344 -3.480 9.271 1.00 92.44 73 CYS A CA 1
ATOM 513 C C . CYS A 1 73 ? -13.220 -4.383 10.502 1.00 92.44 73 CYS A C 1
ATOM 515 O O . CYS A 1 73 ? -13.069 -3.885 11.614 1.00 92.44 73 CYS A O 1
ATOM 517 N N . ALA A 1 74 ? -13.279 -5.706 10.322 1.00 91.56 74 ALA A N 1
ATOM 518 C CA . ALA A 1 74 ? -13.179 -6.654 11.427 1.00 91.56 74 ALA A CA 1
ATOM 519 C C . ALA A 1 74 ? -11.778 -6.660 12.059 1.00 91.56 74 ALA A C 1
ATOM 521 O O . ALA A 1 74 ? -11.650 -6.794 13.274 1.00 91.56 74 ALA A O 1
ATOM 522 N N . GLU A 1 75 ? -10.731 -6.502 11.248 1.00 93.00 75 GLU A N 1
ATOM 523 C CA . GLU A 1 75 ? -9.350 -6.452 11.730 1.00 93.00 75 GLU A CA 1
ATOM 524 C C . GLU A 1 75 ? -9.035 -5.106 12.384 1.00 93.00 75 GLU A C 1
ATOM 526 O O . GLU A 1 75 ? -8.492 -5.088 13.488 1.00 93.00 75 GLU A O 1
ATOM 531 N N . ALA A 1 76 ? -9.474 -4.003 11.770 1.00 92.44 76 ALA A N 1
ATOM 532 C CA . ALA A 1 76 ? -9.371 -2.669 12.361 1.00 92.44 76 ALA A CA 1
ATOM 533 C C . ALA A 1 76 ? -10.092 -2.600 13.723 1.00 92.44 76 ALA A C 1
ATOM 535 O O . ALA A 1 76 ? -9.526 -2.136 14.713 1.00 92.44 76 ALA A O 1
ATOM 536 N N . ALA A 1 77 ? -11.298 -3.176 13.821 1.00 90.75 77 ALA A N 1
ATOM 537 C CA . ALA A 1 77 ? -12.036 -3.280 15.079 1.00 90.75 77 ALA A CA 1
ATOM 538 C C . ALA A 1 77 ? -11.313 -4.147 16.125 1.00 90.75 77 ALA A C 1
ATOM 540 O O . ALA A 1 77 ? -11.330 -3.812 17.308 1.00 90.75 77 ALA A O 1
ATOM 541 N N . CYS A 1 78 ? -10.644 -5.230 15.714 1.00 92.25 78 CYS A N 1
ATOM 542 C CA . CYS A 1 78 ? -9.812 -6.038 16.613 1.00 92.25 78 CYS A CA 1
ATOM 543 C C . CYS A 1 78 ? -8.598 -5.274 17.158 1.00 92.25 78 CYS A C 1
ATOM 545 O O . CYS A 1 78 ? -8.174 -5.543 18.281 1.00 92.25 78 CYS A O 1
ATOM 547 N N . ALA A 1 79 ? -8.049 -4.333 16.389 1.00 91.81 79 ALA A N 1
ATOM 548 C CA . ALA A 1 79 ? -6.983 -3.440 16.838 1.00 91.81 79 ALA A CA 1
ATOM 549 C C . ALA A 1 79 ? -7.500 -2.226 17.633 1.00 91.81 79 ALA A C 1
ATOM 551 O O . ALA A 1 79 ? -6.700 -1.483 18.196 1.00 91.81 79 ALA A O 1
ATOM 552 N N . GLY A 1 80 ? -8.821 -2.018 17.694 1.00 90.56 80 GLY A N 1
ATOM 553 C CA . GLY A 1 80 ? -9.421 -0.830 18.303 1.00 90.56 80 GLY A CA 1
ATOM 554 C C . GLY A 1 80 ? -9.161 0.454 17.511 1.00 90.56 80 GLY A C 1
ATOM 555 O O . GLY A 1 80 ? -9.199 1.537 18.090 1.00 90.56 80 GLY A O 1
ATOM 556 N N . VAL A 1 81 ? -8.877 0.341 16.211 1.00 91.12 81 VAL A N 1
ATOM 557 C CA . VAL A 1 81 ? -8.575 1.475 15.334 1.00 91.12 81 VAL A CA 1
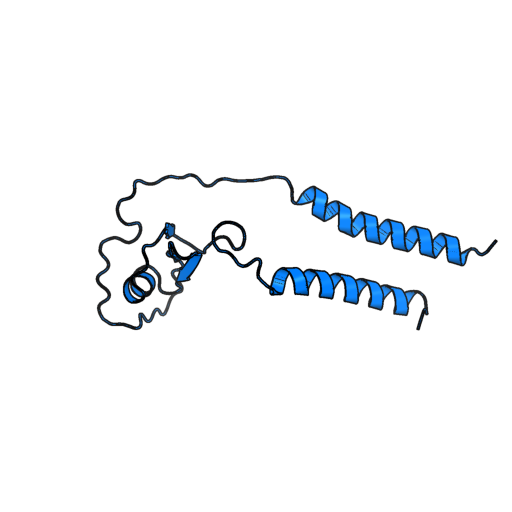ATOM 558 C C . VAL A 1 81 ? -9.796 1.825 14.492 1.00 91.12 81 VAL A C 1
ATOM 560 O O . VAL A 1 81 ? -10.412 0.966 13.858 1.00 91.12 81 VAL A O 1
ATOM 563 N N . GLU A 1 82 ? -10.153 3.108 14.485 1.00 90.06 82 GLU A N 1
ATOM 564 C CA . GLU A 1 82 ? -11.207 3.631 13.618 1.00 90.06 82 GLU A CA 1
ATOM 565 C C . GLU A 1 82 ? -10.740 3.638 12.162 1.00 90.06 82 GLU A C 1
ATOM 567 O O . GLU A 1 82 ? -9.608 4.006 11.864 1.00 90.06 82 GLU A O 1
ATOM 572 N N . VAL A 1 83 ? -11.612 3.248 11.234 1.00 91.31 83 VAL A N 1
ATOM 573 C CA . VAL A 1 83 ? -11.294 3.284 9.803 1.00 91.31 83 VAL A CA 1
ATOM 574 C C . VAL A 1 83 ? -11.486 4.702 9.276 1.00 91.31 83 VAL A C 1
ATOM 576 O O . VAL A 1 83 ? -12.585 5.248 9.345 1.00 91.31 83 VAL A O 1
ATOM 579 N N . ALA A 1 84 ? -10.416 5.276 8.727 1.00 90.19 84 ALA A N 1
ATOM 580 C CA . ALA A 1 84 ? -10.401 6.608 8.131 1.00 90.19 84 ALA A CA 1
ATOM 581 C C . ALA A 1 84 ? -10.810 6.595 6.651 1.00 90.19 84 ALA A C 1
ATOM 583 O O . ALA A 1 84 ? -11.402 7.561 6.167 1.00 90.19 84 ALA A O 1
ATOM 584 N N . LYS A 1 85 ? -10.505 5.510 5.925 1.00 88.12 85 LYS A N 1
ATOM 585 C CA . LYS A 1 85 ? -10.814 5.367 4.495 1.00 88.12 85 LYS A CA 1
ATOM 586 C C . LYS A 1 85 ? -11.018 3.899 4.110 1.00 88.12 85 LYS A C 1
ATOM 588 O O . LYS A 1 85 ? -10.300 3.023 4.583 1.00 88.12 85 LYS A O 1
ATOM 593 N N . LEU A 1 86 ? -11.978 3.635 3.220 1.00 89.62 86 LEU A N 1
ATOM 594 C CA . LEU A 1 86 ? -12.110 2.333 2.556 1.00 89.62 86 LEU A CA 1
ATOM 595 C C . LEU A 1 86 ? -11.027 2.193 1.475 1.00 89.62 86 LEU A C 1
ATOM 597 O O . LEU A 1 86 ? -10.861 3.091 0.649 1.00 89.62 86 LEU A O 1
ATOM 601 N N . GLY A 1 87 ? -10.312 1.071 1.461 1.00 91.75 87 GLY A N 1
ATOM 602 C CA . GLY A 1 87 ? -9.128 0.869 0.627 1.00 91.75 87 GLY A CA 1
ATOM 603 C C . GLY A 1 87 ? -7.814 1.020 1.397 1.00 91.75 87 GLY A C 1
ATOM 604 O O . GLY A 1 87 ? -7.786 1.186 2.611 1.00 91.75 87 GLY A O 1
ATOM 605 N N . PHE A 1 88 ? -6.704 0.941 0.669 1.00 90.00 88 PHE A N 1
ATOM 606 C CA . PHE A 1 88 ? -5.352 1.067 1.217 1.00 90.00 88 PHE A CA 1
ATOM 607 C C . PHE A 1 88 ? -5.077 2.473 1.753 1.00 90.00 88 PHE A C 1
ATOM 609 O O . PHE A 1 88 ? -5.603 3.453 1.225 1.00 90.00 88 PHE A O 1
ATOM 616 N N . CYS A 1 89 ? -4.194 2.575 2.746 1.00 89.19 89 CYS A N 1
ATOM 617 C CA . CYS A 1 89 ? -3.638 3.869 3.122 1.00 89.19 89 CYS A CA 1
ATOM 618 C C . CYS A 1 89 ? -2.729 4.401 2.015 1.00 89.19 89 CYS A C 1
ATOM 620 O O . CYS A 1 89 ? -1.919 3.656 1.455 1.00 89.19 89 CYS A O 1
ATOM 622 N N . GLU A 1 90 ? -2.809 5.700 1.733 1.00 82.06 90 GLU A N 1
ATOM 623 C CA . GLU A 1 90 ? -1.817 6.364 0.898 1.00 82.06 90 GLU A CA 1
ATOM 624 C C . GLU A 1 90 ? -0.433 6.235 1.538 1.00 82.06 90 GLU A C 1
ATOM 626 O O . GLU A 1 90 ? -0.146 6.826 2.584 1.00 82.06 90 GLU A O 1
ATOM 631 N N . VAL A 1 91 ? 0.457 5.509 0.859 1.00 67.75 91 VAL A N 1
ATOM 632 C CA . VAL A 1 91 ? 1.888 5.458 1.176 1.00 67.75 91 VAL A CA 1
ATOM 633 C C . VAL A 1 91 ? 2.515 6.789 0.744 1.00 67.75 91 VAL A C 1
ATOM 635 O O . VAL A 1 91 ? 3.205 6.873 -0.268 1.00 67.75 91 VAL A O 1
ATOM 638 N N . GLY A 1 92 ? 2.188 7.863 1.463 1.00 59.06 92 GLY A N 1
ATOM 639 C CA . GLY A 1 92 ? 2.674 9.207 1.154 1.00 59.06 92 GLY A CA 1
ATOM 640 C C . GLY A 1 92 ? 2.075 10.357 1.964 1.00 59.06 92 GLY A C 1
ATOM 641 O O . GLY A 1 92 ? 2.763 11.358 2.118 1.00 59.06 92 GLY A O 1
ATOM 642 N N . ASN A 1 93 ? 0.853 10.240 2.513 1.00 54.41 93 ASN A N 1
ATOM 643 C CA . ASN A 1 93 ? 0.181 11.407 3.121 1.00 54.41 93 ASN A CA 1
ATOM 644 C C . ASN A 1 93 ? -0.388 11.210 4.543 1.00 54.41 93 ASN A C 1
ATOM 646 O O . ASN A 1 93 ? -0.839 12.180 5.143 1.00 54.41 93 ASN A O 1
ATOM 650 N N . GLY A 1 94 ? -0.390 9.990 5.097 1.00 48.09 94 GLY A N 1
ATOM 651 C CA . GLY A 1 94 ? -1.142 9.683 6.329 1.00 48.09 94 GLY A CA 1
ATOM 652 C C . GLY A 1 94 ? -0.360 9.136 7.526 1.00 48.09 94 GLY A C 1
ATOM 653 O O . GLY A 1 94 ? -0.953 8.927 8.576 1.00 48.09 94 GLY A O 1
ATOM 654 N N . GLY A 1 95 ? 0.948 8.902 7.419 1.00 46.03 95 GLY A N 1
ATOM 655 C CA . GLY A 1 95 ? 1.710 8.307 8.516 1.00 46.03 95 GLY A CA 1
ATOM 656 C C . GLY A 1 95 ? 3.188 8.641 8.422 1.00 46.03 95 GLY A C 1
ATOM 657 O O . GLY A 1 95 ? 3.794 8.519 7.360 1.00 46.03 95 GLY A O 1
ATOM 658 N N . SER A 1 96 ? 3.755 9.081 9.541 1.00 47.75 96 SER A N 1
ATOM 659 C CA . SER A 1 96 ? 5.168 9.401 9.744 1.00 47.75 96 SER A CA 1
ATOM 660 C C . SER A 1 96 ? 6.080 8.192 9.532 1.00 47.75 96 SER A C 1
ATOM 662 O O . SER A 1 96 ? 6.627 7.639 10.477 1.00 47.75 96 SER A O 1
ATOM 664 N N . ALA A 1 97 ? 6.264 7.782 8.288 1.00 49.28 97 ALA A N 1
ATOM 665 C CA . ALA A 1 97 ? 7.426 7.047 7.830 1.00 49.28 97 ALA A CA 1
ATOM 666 C C . ALA A 1 97 ? 7.430 7.127 6.300 1.00 49.28 97 ALA A C 1
ATOM 668 O O . ALA A 1 97 ? 6.814 6.276 5.655 1.00 49.28 97 ALA A O 1
ATOM 669 N N . PRO A 1 98 ? 8.120 8.107 5.681 1.00 46.56 98 PRO A N 1
ATOM 670 C CA . PRO A 1 98 ? 8.679 7.856 4.359 1.00 46.56 98 PRO A CA 1
ATOM 671 C C . PRO A 1 98 ? 9.440 6.540 4.496 1.00 46.56 98 PRO A C 1
ATOM 673 O O . PRO A 1 98 ? 10.428 6.462 5.230 1.00 46.56 98 PRO A O 1
ATOM 676 N N . ILE A 1 99 ? 8.876 5.466 3.942 1.00 55.97 99 ILE A N 1
ATOM 677 C CA . ILE A 1 99 ? 9.376 4.123 4.201 1.00 55.97 99 ILE A CA 1
ATOM 678 C C . ILE A 1 99 ? 10.866 4.134 3.850 1.00 55.97 99 ILE A C 1
ATOM 680 O O . ILE A 1 99 ? 11.216 4.607 2.761 1.00 55.97 99 ILE A O 1
ATOM 684 N N . PRO A 1 100 ? 11.753 3.597 4.712 1.00 56.66 100 PRO A N 1
ATOM 685 C CA . PRO A 1 100 ? 13.167 3.424 4.375 1.00 56.66 100 PRO A CA 1
ATOM 686 C C . PRO A 1 100 ? 13.363 2.779 2.990 1.00 56.66 100 PRO A C 1
ATOM 688 O O . PRO A 1 100 ? 14.362 3.031 2.328 1.00 56.66 100 PRO A O 1
ATOM 691 N N . GLY A 1 101 ? 12.378 2.014 2.510 1.00 58.41 101 GLY A N 1
ATOM 692 C CA . GLY A 1 101 ? 12.326 1.421 1.177 1.00 58.41 101 GLY A CA 1
ATOM 693 C C . GLY A 1 101 ? 12.267 2.391 -0.010 1.00 58.41 101 GLY A C 1
ATOM 694 O O . GLY A 1 101 ? 12.885 2.067 -1.012 1.00 58.41 101 GLY A O 1
ATOM 695 N N . GLN A 1 102 ? 11.619 3.566 0.049 1.00 68.94 102 GLN A N 1
ATOM 696 C CA . GLN A 1 102 ? 11.666 4.510 -1.090 1.00 68.94 102 GLN A CA 1
ATOM 697 C C . GLN A 1 102 ? 13.051 5.154 -1.216 1.00 68.94 102 GLN A C 1
ATOM 699 O O . GLN A 1 102 ? 13.619 5.206 -2.306 1.00 68.94 102 GLN A O 1
ATOM 704 N N . ALA A 1 103 ? 13.630 5.583 -0.090 1.00 75.56 103 ALA A N 1
ATOM 705 C CA . ALA A 1 103 ? 14.982 6.133 -0.060 1.00 75.56 103 ALA A CA 1
ATOM 706 C C . ALA A 1 103 ? 16.026 5.088 -0.493 1.00 75.56 103 ALA A C 1
ATOM 708 O O . ALA A 1 103 ? 16.882 5.382 -1.327 1.00 75.56 103 ALA A O 1
ATOM 709 N N . LEU A 1 104 ? 15.924 3.849 0.008 1.00 79.88 104 LEU A N 1
ATOM 710 C CA . LEU A 1 104 ? 16.794 2.746 -0.411 1.00 79.88 104 LEU A CA 1
ATOM 711 C C . LEU A 1 104 ? 16.597 2.434 -1.899 1.00 79.88 104 LEU A C 1
ATOM 713 O O . LEU A 1 104 ? 17.579 2.271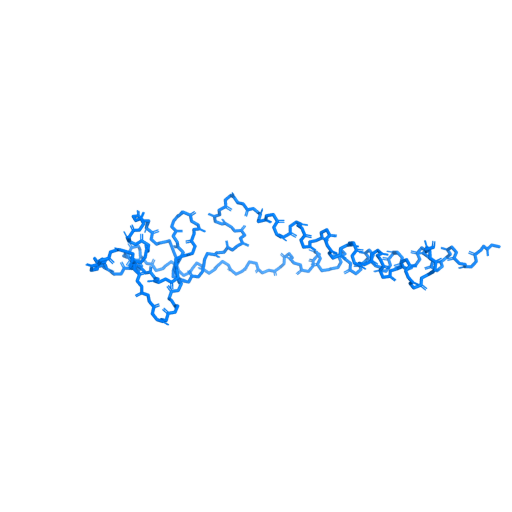 -2.611 1.00 79.88 104 LEU A O 1
ATOM 717 N N . LEU A 1 105 ? 15.359 2.410 -2.400 1.00 81.69 105 LEU A N 1
ATOM 718 C CA . LEU A 1 105 ? 15.082 2.172 -3.817 1.00 81.69 105 LEU A CA 1
ATOM 719 C C . LEU A 1 105 ? 15.753 3.228 -4.703 1.00 81.69 105 LEU A C 1
ATOM 721 O O . LEU A 1 105 ? 16.388 2.862 -5.688 1.00 81.69 105 LEU A O 1
ATOM 725 N N . LEU A 1 106 ? 15.695 4.510 -4.333 1.00 83.25 106 LEU A N 1
ATOM 726 C CA . LEU A 1 106 ? 16.400 5.572 -5.058 1.00 83.25 106 LEU A CA 1
ATOM 727 C C . LEU A 1 106 ? 17.919 5.375 -5.031 1.00 83.25 106 LEU A C 1
ATOM 729 O O . LEU A 1 106 ? 18.554 5.415 -6.083 1.00 83.25 106 LEU A O 1
ATOM 733 N N . VAL A 1 107 ? 18.505 5.106 -3.861 1.00 88.06 107 VAL A N 1
ATOM 734 C CA . VAL A 1 107 ? 19.948 4.827 -3.736 1.00 88.06 107 VAL A CA 1
ATOM 735 C C . VAL A 1 107 ? 20.347 3.603 -4.564 1.00 88.06 107 VAL A C 1
ATOM 737 O O . VAL A 1 107 ? 21.368 3.630 -5.247 1.00 88.06 107 VAL A O 1
ATOM 740 N N . HIS A 1 108 ? 19.527 2.553 -4.560 1.00 88.88 108 HIS A N 1
ATOM 741 C CA . HIS A 1 108 ? 19.749 1.333 -5.327 1.00 88.88 108 HIS A CA 1
ATOM 742 C C . HIS A 1 108 ? 19.676 1.590 -6.835 1.00 88.88 108 HIS A C 1
ATOM 744 O O . HIS A 1 108 ? 20.551 1.146 -7.572 1.00 88.88 108 HIS A O 1
ATOM 750 N N . ILE A 1 109 ? 18.684 2.354 -7.305 1.00 88.56 109 ILE A N 1
ATOM 751 C CA . ILE A 1 109 ? 18.571 2.759 -8.713 1.00 88.56 109 ILE A CA 1
ATOM 752 C C . ILE A 1 109 ? 19.802 3.567 -9.133 1.00 88.56 109 ILE A C 1
ATOM 754 O O . ILE A 1 109 ? 20.417 3.256 -10.150 1.00 88.56 109 ILE A O 1
ATOM 758 N N . VAL A 1 110 ? 20.203 4.565 -8.342 1.00 90.69 110 VAL A N 1
ATOM 759 C CA . VAL A 1 110 ? 21.390 5.385 -8.630 1.00 90.69 110 VAL A CA 1
ATOM 760 C C . VAL A 1 110 ? 22.654 4.525 -8.663 1.00 90.69 110 VAL A C 1
ATOM 762 O O . VAL A 1 110 ? 23.466 4.668 -9.575 1.00 90.69 110 VAL A O 1
ATOM 765 N N . TRP A 1 111 ? 22.811 3.591 -7.724 1.00 92.44 111 TRP A N 1
ATOM 766 C CA . TRP A 1 111 ? 23.951 2.677 -7.693 1.00 92.44 111 TRP A CA 1
ATOM 767 C C . TRP A 1 111 ? 23.994 1.754 -8.918 1.00 92.44 111 TRP A C 1
ATOM 769 O O . TRP A 1 111 ? 25.049 1.625 -9.536 1.00 92.44 111 TRP A O 1
ATOM 779 N N . LEU A 1 112 ? 22.856 1.184 -9.333 1.00 91.75 112 LEU A N 1
ATOM 780 C CA . LEU A 1 112 ? 22.758 0.382 -10.559 1.00 91.75 112 LEU A CA 1
ATOM 781 C C . LEU A 1 112 ? 23.100 1.192 -11.813 1.00 91.75 112 LEU A C 1
ATOM 783 O O . LEU A 1 112 ? 23.780 0.682 -12.702 1.00 91.75 112 LEU A O 1
ATOM 787 N N . ILE A 1 113 ? 22.662 2.451 -11.880 1.00 89.69 113 ILE A N 1
ATOM 788 C CA . ILE A 1 113 ? 23.004 3.361 -12.976 1.00 89.69 113 ILE A CA 1
ATOM 789 C C . ILE A 1 113 ? 24.522 3.561 -13.017 1.00 89.69 113 ILE A C 1
ATOM 791 O O . ILE A 1 113 ? 25.139 3.315 -14.052 1.00 89.69 113 ILE A O 1
ATOM 795 N N . VAL A 1 114 ? 25.142 3.932 -11.893 1.00 88.62 114 VAL A N 1
ATOM 796 C CA . VAL A 1 114 ? 26.599 4.130 -11.798 1.00 88.62 114 VAL A CA 1
ATOM 797 C C . VAL A 1 114 ? 27.363 2.862 -12.183 1.00 88.62 114 VAL A C 1
ATOM 799 O O . VAL A 1 114 ? 28.291 2.944 -12.983 1.00 88.62 114 VAL A O 1
ATOM 802 N N . LEU A 1 115 ? 26.955 1.688 -11.688 1.00 87.06 115 LEU A N 1
ATOM 803 C CA . LEU A 1 115 ? 27.565 0.409 -12.068 1.00 87.06 115 LEU A CA 1
ATOM 804 C C . LEU A 1 115 ? 27.440 0.129 -13.571 1.00 87.06 115 LEU A C 1
ATOM 806 O O . LEU A 1 115 ? 28.424 -0.254 -14.203 1.00 87.06 115 LEU A O 1
ATOM 810 N N . GLY A 1 116 ? 26.260 0.351 -14.156 1.00 89.88 116 GLY A N 1
ATOM 811 C CA . GLY A 1 116 ? 26.040 0.197 -15.595 1.00 89.88 116 GLY A CA 1
ATOM 812 C C . GLY A 1 116 ? 26.946 1.112 -16.421 1.00 89.88 116 GLY A C 1
ATOM 813 O O . GLY A 1 116 ? 27.548 0.668 -17.399 1.00 89.88 116 GLY A O 1
ATOM 814 N N . PHE A 1 117 ? 27.115 2.364 -15.987 1.00 85.31 117 PHE A N 1
ATOM 815 C CA . PHE A 1 117 ? 28.046 3.312 -16.599 1.00 85.31 117 PHE A CA 1
ATOM 816 C C . PHE A 1 117 ? 29.510 2.857 -16.457 1.00 85.31 117 PHE A C 1
ATOM 818 O O . PHE A 1 117 ? 30.240 2.866 -17.447 1.00 85.31 117 PHE A O 1
ATOM 825 N N . SER A 1 118 ? 29.949 2.391 -15.287 1.00 86.69 118 SER A N 1
ATOM 826 C CA . SER A 1 118 ? 31.326 1.911 -15.092 1.00 86.69 118 SER A CA 1
ATOM 827 C C . SER A 1 118 ? 31.683 0.734 -16.004 1.00 86.69 118 SER A C 1
ATOM 829 O O . SER A 1 118 ? 32.770 0.722 -16.582 1.00 86.69 118 SER A O 1
ATOM 831 N N . VAL A 1 119 ? 30.761 -0.217 -16.193 1.00 88.75 119 VAL A N 1
ATOM 832 C CA . VAL A 1 119 ? 30.953 -1.362 -17.104 1.00 88.75 119 VAL A CA 1
ATOM 833 C C . VAL A 1 119 ? 30.963 -0.916 -18.567 1.00 88.75 119 VAL A C 1
ATOM 835 O O . VAL A 1 119 ? 31.830 -1.340 -19.326 1.00 88.75 119 VAL A O 1
ATOM 838 N N . LEU A 1 120 ? 30.038 -0.039 -18.970 1.00 85.38 120 LEU A N 1
ATOM 839 C CA . LEU A 1 120 ? 29.935 0.432 -20.355 1.00 85.38 120 LEU A CA 1
ATOM 840 C C . LEU A 1 120 ? 31.165 1.238 -20.800 1.00 85.38 120 LEU A C 1
ATOM 842 O O . LEU A 1 120 ? 31.598 1.122 -21.945 1.00 85.38 120 LEU A O 1
ATOM 846 N N . PHE A 1 121 ? 31.717 2.064 -19.909 1.00 84.56 121 PHE A N 1
ATOM 847 C CA . PHE A 1 121 ? 32.860 2.931 -20.206 1.00 84.56 121 PHE A CA 1
ATOM 848 C C . PHE A 1 121 ? 34.218 2.306 -19.861 1.00 84.56 121 PHE A C 1
ATOM 850 O O . PHE A 1 121 ? 35.245 2.920 -20.150 1.00 84.56 121 PHE A O 1
ATOM 857 N N . GLY A 1 122 ? 34.241 1.108 -19.268 1.00 84.38 122 GLY A N 1
ATOM 858 C CA . GLY A 1 122 ? 35.479 0.459 -18.833 1.00 84.38 122 GLY A CA 1
ATOM 859 C C . GLY A 1 122 ? 36.208 1.247 -17.740 1.00 84.38 122 GLY A C 1
ATOM 860 O O . GLY A 1 122 ? 37.428 1.331 -17.764 1.00 84.38 122 GLY A O 1
ATOM 861 N N . LEU A 1 123 ? 35.458 1.871 -16.824 1.00 73.19 123 LEU A N 1
ATOM 862 C CA . LEU A 1 123 ? 35.979 2.592 -15.649 1.00 73.19 123 LEU A CA 1
ATOM 863 C C . LEU A 1 123 ? 36.198 1.671 -14.431 1.00 73.19 123 LEU A C 1
ATOM 865 O O . LEU A 1 123 ? 36.398 2.163 -13.321 1.00 73.19 123 LEU A O 1
ATOM 869 N N . PHE A 1 124 ? 36.138 0.354 -14.642 1.00 63.00 124 PHE A N 1
ATOM 870 C CA . PHE A 1 124 ? 36.666 -0.651 -13.718 1.00 63.00 124 PHE A CA 1
ATOM 871 C C . PHE A 1 124 ? 38.179 -0.779 -13.936 1.00 63.00 124 PHE A C 1
ATOM 873 O O . PHE A 1 124 ? 38.904 -0.827 -12.918 1.00 63.00 124 PHE A O 1
#

Foldseek 3Di:
DDPLVVVVVVVVVVVVCVVVVVVVVVPDDDPVPPPPDDPPQPDPPCPQPDPPQDDPAFFWFAFLQRDIDRNPPNNCVVVVTGTPGGHHRPCPDRHPDVDVVVVVVVVVVVVVVVVVVCVVSVVD

Radius of gyration: 23.25 Å; chains: 1; bounding box: 63×33×46 Å